Protein AF-A0A960XFH0-F1 (afdb_monomer)

Foldseek 3Di:
DPPDDLVNLCVVVVHDSVLLVCLVVVNPVHDPVRSVSSVVSNVVD

Radius of gyration: 9.72 Å; Cα contacts (8 Å, |Δi|>4): 32; chains: 1; bounding box: 18×28×19 Å

Sequence (45 aa):
MPRVTLKAIAERLGYSKNTISLALRNNPQIPEATRNKIKKTAEEM

Mean predicted aligned error: 4.18 Å

Structure (mmCIF, N/CA/C/O backbone):
data_AF-A0A960XFH0-F1
#
_entry.id   AF-A0A960XFH0-F1
#
loop_
_atom_site.group_PDB
_atom_site.id
_atom_site.type_symbol
_atom_site.label_atom_id
_atom_site.label_alt_id
_atom_site.label_comp_id
_atom_site.label_asym_id
_atom_site.label_entity_id
_atom_site.label_seq_id
_atom_site.pdbx_PDB_ins_code
_atom_site.Cartn_x
_atom_site.Cartn_y
_atom_site.Cartn_z
_atom_site.occupancy
_atom_site.B_iso_or_equiv
_atom_site.auth_seq_id
_atom_site.auth_comp_id
_atom_site.auth_asym_id
_atom_site.auth_atom_id
_atom_site.pdbx_PDB_model_num
ATOM 1 N N . MET A 1 1 ? 9.419 -18.172 5.781 1.00 50.12 1 MET A N 1
ATOM 2 C CA . MET A 1 1 ? 8.970 -16.788 6.053 1.00 50.12 1 MET A CA 1
ATOM 3 C C . MET A 1 1 ? 7.811 -16.479 5.124 1.00 50.12 1 MET A C 1
ATOM 5 O O . MET A 1 1 ? 7.989 -16.673 3.922 1.00 50.12 1 MET A O 1
ATOM 9 N N . PRO A 1 2 ? 6.631 -16.085 5.626 1.00 53.06 2 PRO A N 1
ATOM 10 C CA . PRO A 1 2 ? 5.565 -15.626 4.747 1.00 53.06 2 PRO A CA 1
ATOM 11 C C . PRO A 1 2 ? 6.083 -14.378 4.028 1.00 53.06 2 PRO A C 1
ATOM 13 O O . PRO A 1 2 ? 6.429 -13.387 4.659 1.00 53.06 2 PRO A O 1
ATOM 16 N N . ARG A 1 3 ? 6.246 -14.450 2.704 1.00 69.38 3 ARG A N 1
ATOM 17 C CA . ARG A 1 3 ? 6.615 -13.271 1.918 1.00 69.38 3 ARG A CA 1
ATOM 18 C C . ARG A 1 3 ? 5.426 -12.324 1.948 1.00 69.38 3 ARG A C 1
ATOM 20 O O . ARG A 1 3 ? 4.365 -12.677 1.433 1.00 69.38 3 ARG A O 1
ATOM 27 N N . VAL A 1 4 ? 5.609 -11.131 2.499 1.00 75.31 4 VAL A N 1
ATOM 28 C CA . VAL A 1 4 ? 4.654 -10.041 2.310 1.00 75.31 4 VAL A CA 1
ATOM 29 C C . VAL A 1 4 ? 4.507 -9.818 0.817 1.00 75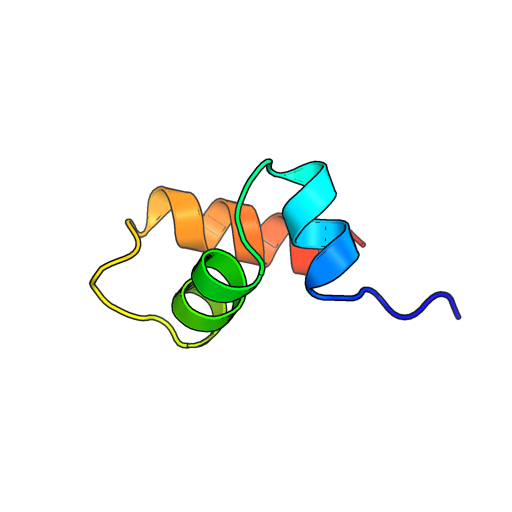.31 4 VAL A C 1
ATOM 31 O O . VAL A 1 4 ? 5.470 -9.517 0.110 1.00 75.31 4 VAL A O 1
ATOM 34 N N . THR A 1 5 ? 3.302 -10.037 0.310 1.00 85.19 5 THR A N 1
ATOM 35 C CA . THR A 1 5 ? 3.005 -9.807 -1.099 1.00 85.19 5 THR A CA 1
ATOM 36 C C . THR A 1 5 ? 2.279 -8.484 -1.254 1.00 85.19 5 THR A C 1
ATOM 38 O O . THR A 1 5 ? 1.495 -8.079 -0.398 1.00 85.19 5 THR A O 1
ATOM 41 N N . LEU A 1 6 ? 2.456 -7.847 -2.413 1.00 85.88 6 LEU A N 1
ATOM 42 C CA . LEU A 1 6 ? 1.658 -6.681 -2.805 1.00 85.88 6 LEU A CA 1
ATOM 43 C C . LEU A 1 6 ? 0.152 -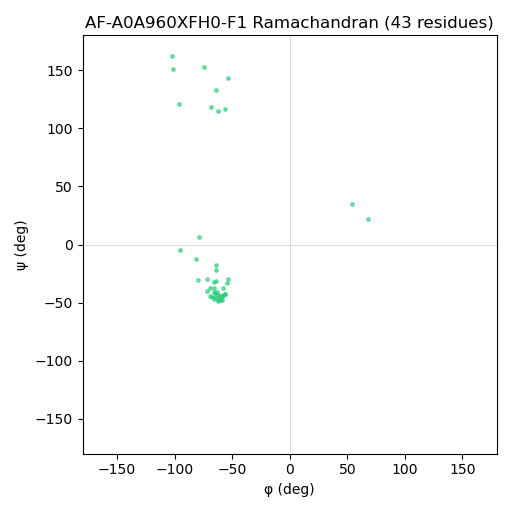6.970 -2.720 1.00 85.88 6 LEU A C 1
ATOM 45 O O . LEU A 1 6 ? -0.631 -6.067 -2.453 1.00 85.88 6 LEU A O 1
ATOM 49 N N . LYS A 1 7 ? -0.247 -8.235 -2.928 1.00 86.88 7 LYS A N 1
ATOM 50 C CA . LYS A 1 7 ? -1.629 -8.693 -2.773 1.00 86.88 7 LYS A CA 1
ATOM 51 C C . LYS A 1 7 ? -2.094 -8.612 -1.313 1.00 86.88 7 LYS A C 1
ATOM 53 O O . LYS A 1 7 ? -3.156 -8.058 -1.078 1.00 86.88 7 LYS A O 1
ATOM 58 N N . ALA A 1 8 ? -1.291 -9.083 -0.359 1.00 88.25 8 ALA A N 1
ATOM 59 C CA . ALA A 1 8 ? -1.642 -9.038 1.060 1.00 88.25 8 ALA A CA 1
ATOM 60 C C . ALA A 1 8 ? -1.814 -7.597 1.568 1.00 88.25 8 ALA A C 1
ATOM 62 O O . ALA A 1 8 ? -2.788 -7.287 2.250 1.00 88.25 8 ALA A O 1
ATOM 63 N N . ILE A 1 9 ? -0.912 -6.691 1.175 1.00 87.88 9 ILE A N 1
ATOM 64 C CA . ILE A 1 9 ? -1.015 -5.270 1.539 1.00 87.88 9 ILE A CA 1
ATOM 65 C C . ILE A 1 9 ? -2.254 -4.638 0.869 1.00 87.88 9 ILE A C 1
ATOM 67 O O . ILE A 1 9 ? -2.943 -3.826 1.484 1.00 87.88 9 ILE A O 1
ATOM 71 N N . ALA A 1 10 ? -2.569 -5.035 -0.371 1.00 89.81 10 ALA A N 1
ATOM 72 C CA . ALA A 1 10 ? -3.752 -4.579 -1.112 1.00 89.81 10 ALA A CA 1
ATOM 73 C C . ALA A 1 10 ? -5.043 -4.993 -0.411 1.00 89.81 10 ALA A C 1
ATOM 75 O O . ALA A 1 10 ? -5.904 -4.151 -0.174 1.00 89.81 10 ALA A O 1
ATOM 76 N N . GLU A 1 11 ? -5.141 -6.261 -0.020 1.00 89.88 11 GLU A N 1
ATOM 77 C CA . GLU A 1 11 ? -6.284 -6.804 0.715 1.00 89.88 11 GLU A CA 1
ATOM 78 C C . GLU A 1 11 ? -6.432 -6.134 2.086 1.00 89.88 11 GLU A C 1
ATOM 80 O O . GLU A 1 11 ? -7.539 -5.766 2.469 1.00 89.88 11 GLU A O 1
ATOM 85 N N . ARG A 1 12 ? -5.323 -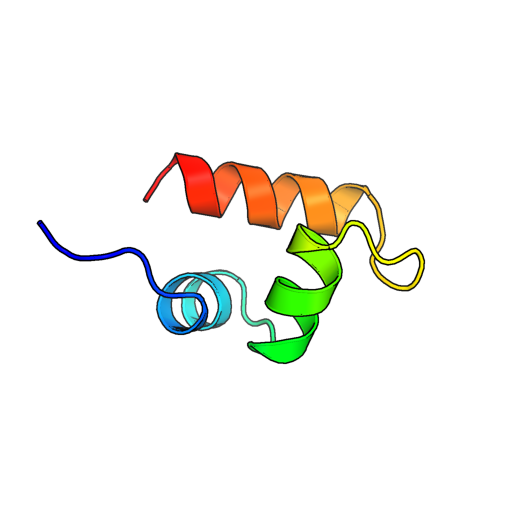5.88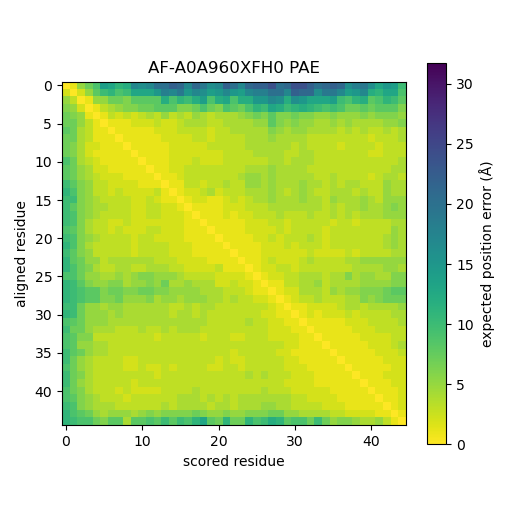1 2.792 1.00 89.19 12 ARG A N 1
ATOM 86 C CA . ARG A 1 12 ? -5.345 -5.244 4.116 1.00 89.19 12 ARG A CA 1
ATOM 87 C C . ARG A 1 12 ? -5.760 -3.774 4.078 1.00 89.19 12 ARG A C 1
ATOM 89 O O . ARG A 1 12 ? -6.437 -3.311 4.991 1.00 89.19 12 ARG A O 1
ATOM 96 N N . LEU A 1 13 ? -5.340 -3.037 3.052 1.00 88.19 13 LEU A N 1
ATOM 97 C CA . LEU A 1 13 ? -5.641 -1.610 2.912 1.00 88.19 13 LEU A CA 1
ATOM 98 C C . LEU A 1 13 ? -6.870 -1.325 2.037 1.00 88.19 13 LEU A C 1
ATOM 100 O O . LEU A 1 13 ? -7.254 -0.165 1.906 1.00 88.19 13 LEU A O 1
ATOM 104 N N . GLY A 1 14 ? -7.470 -2.349 1.425 1.00 88.56 14 GLY A N 1
ATOM 105 C CA . GLY A 1 14 ? -8.591 -2.194 0.495 1.00 88.56 14 GLY A CA 1
ATOM 106 C C . GLY A 1 14 ? -8.210 -1.508 -0.822 1.00 88.56 14 GLY A C 1
ATOM 107 O O . GLY A 1 14 ? -9.066 -0.940 -1.495 1.00 88.56 14 GLY A O 1
ATOM 108 N N . TYR A 1 15 ? -6.929 -1.531 -1.197 1.00 89.38 15 TYR A N 1
ATOM 109 C CA . TYR A 1 15 ? -6.439 -0.934 -2.440 1.00 89.38 15 TYR A CA 1
ATOM 110 C C . TYR A 1 15 ? -6.179 -1.987 -3.511 1.00 89.38 15 TYR A C 1
ATOM 112 O O . TYR A 1 15 ? -6.000 -3.169 -3.235 1.00 89.38 15 TYR A O 1
ATOM 120 N N . SER A 1 16 ? -6.083 -1.550 -4.766 1.00 89.50 16 SER A N 1
ATOM 121 C CA . SER A 1 16 ? -5.633 -2.435 -5.836 1.00 89.50 16 SER A CA 1
ATOM 122 C C . SER A 1 16 ? -4.119 -2.671 -5.759 1.00 89.50 16 SER A C 1
ATOM 124 O O . SER A 1 16 ? -3.348 -1.801 -5.342 1.00 89.50 16 SER A O 1
ATOM 126 N N . LYS A 1 17 ? -3.659 -3.823 -6.261 1.00 90.00 17 LYS A N 1
ATOM 127 C CA . LYS A 1 17 ? -2.219 -4.114 -6.418 1.00 90.00 17 LYS A CA 1
ATOM 128 C C . LYS A 1 17 ? -1.501 -3.023 -7.225 1.00 90.00 17 LYS A C 1
ATOM 130 O O . LYS A 1 17 ? -0.341 -2.719 -6.960 1.00 90.00 17 LYS A O 1
ATOM 135 N N . ASN A 1 18 ? -2.207 -2.418 -8.184 1.00 89.94 18 ASN A N 1
ATOM 136 C CA . ASN A 1 18 ? -1.689 -1.341 -9.019 1.00 89.94 18 ASN A CA 1
ATOM 137 C C . ASN A 1 18 ? -1.448 -0.071 -8.195 1.00 89.94 18 ASN A C 1
ATOM 139 O O . ASN A 1 18 ? -0.373 0.513 -8.276 1.00 89.94 18 ASN A O 1
ATOM 143 N N . THR A 1 19 ? -2.402 0.298 -7.337 1.00 89.50 19 THR A N 1
ATOM 144 C CA . THR A 1 19 ? -2.286 1.423 -6.395 1.00 89.50 19 THR A CA 1
ATOM 145 C C . THR A 1 19 ? -1.066 1.258 -5.493 1.00 89.50 19 THR A C 1
ATOM 147 O O . THR A 1 19 ? -0.311 2.206 -5.308 1.00 89.50 19 THR A O 1
ATOM 150 N N . ILE A 1 20 ? -0.816 0.046 -4.991 1.00 89.94 20 ILE A N 1
ATOM 151 C CA . ILE A 1 20 ? 0.363 -0.241 -4.162 1.00 89.94 20 ILE A CA 1
ATOM 152 C C . ILE A 1 20 ? 1.650 -0.174 -4.974 1.00 89.94 20 ILE A C 1
ATOM 154 O O . ILE A 1 20 ? 2.611 0.444 -4.528 1.00 89.94 20 ILE A O 1
ATOM 158 N N . SER A 1 21 ? 1.674 -0.747 -6.177 1.00 87.62 21 SER A N 1
ATOM 159 C CA . SER A 1 21 ? 2.834 -0.647 -7.068 1.00 87.62 21 SER A CA 1
ATOM 160 C C . SER A 1 21 ? 3.171 0.814 -7.387 1.00 87.62 21 SER A C 1
ATOM 162 O O . SER A 1 21 ? 4.331 1.215 -7.319 1.00 87.62 21 SER A O 1
ATOM 164 N N . LEU A 1 22 ? 2.161 1.639 -7.673 1.00 89.94 22 LEU A N 1
ATOM 165 C CA . LEU A 1 22 ? 2.322 3.075 -7.906 1.00 89.94 22 LEU A CA 1
ATOM 166 C C . LEU A 1 22 ? 2.795 3.804 -6.641 1.00 89.94 22 LEU A C 1
ATOM 168 O O . LEU A 1 22 ? 3.688 4.647 -6.718 1.00 89.94 22 LEU A O 1
ATOM 172 N N . ALA A 1 23 ? 2.254 3.450 -5.476 1.00 90.00 23 ALA A N 1
ATOM 173 C CA . ALA A 1 23 ? 2.627 4.045 -4.199 1.00 90.00 23 ALA A CA 1
ATOM 174 C C . ALA A 1 23 ? 4.084 3.740 -3.822 1.00 90.00 23 ALA A C 1
ATOM 176 O O . ALA A 1 23 ? 4.825 4.649 -3.448 1.00 90.00 23 ALA A O 1
ATOM 177 N N . LEU A 1 24 ? 4.519 2.487 -3.980 1.00 83.50 24 LEU A N 1
ATOM 178 C CA . LEU A 1 24 ? 5.901 2.066 -3.734 1.00 83.50 24 LEU A CA 1
ATOM 179 C C . LEU A 1 24 ? 6.886 2.738 -4.698 1.00 83.50 24 LEU A C 1
ATOM 181 O O . LEU A 1 24 ? 8.006 3.053 -4.309 1.00 83.50 24 LEU A O 1
ATOM 185 N N . ARG A 1 25 ? 6.451 3.036 -5.928 1.00 87.62 25 ARG A N 1
ATOM 186 C CA . ARG A 1 25 ? 7.219 3.804 -6.924 1.00 87.62 25 ARG A CA 1
ATOM 187 C C . ARG A 1 25 ? 7.200 5.320 -6.691 1.00 87.62 25 ARG A C 1
ATOM 189 O O . ARG A 1 25 ? 7.687 6.057 -7.539 1.00 87.62 25 ARG A O 1
ATOM 196 N N . ASN A 1 26 ? 6.634 5.798 -5.579 1.00 83.38 26 ASN A N 1
ATOM 197 C CA . ASN A 1 26 ? 6.453 7.223 -5.288 1.00 83.38 26 ASN A CA 1
ATOM 198 C C . ASN A 1 26 ? 5.709 7.992 -6.401 1.00 83.38 26 ASN A C 1
ATOM 200 O O . ASN A 1 26 ? 6.001 9.159 -6.648 1.00 83.38 26 ASN A O 1
ATOM 204 N N . ASN A 1 27 ? 4.746 7.353 -7.074 1.00 87.06 27 ASN A N 1
ATOM 205 C CA . ASN A 1 27 ? 4.000 8.002 -8.148 1.00 87.06 27 ASN A CA 1
ATOM 206 C C . ASN A 1 27 ? 3.172 9.192 -7.604 1.00 87.06 27 ASN A C 1
ATOM 208 O O . ASN A 1 27 ? 2.456 9.018 -6.610 1.00 87.06 27 ASN A O 1
ATOM 212 N N . PRO A 1 28 ? 3.220 10.372 -8.253 1.00 86.12 28 PRO A N 1
ATOM 213 C CA . PRO A 1 28 ? 2.501 11.568 -7.811 1.00 86.12 28 PRO A CA 1
ATOM 214 C C . PRO A 1 28 ? 0.969 11.440 -7.838 1.00 86.12 28 PRO A C 1
ATOM 216 O O . PRO A 1 28 ? 0.303 12.198 -7.142 1.00 86.12 28 PRO A O 1
ATOM 219 N N . GLN A 1 29 ? 0.391 10.46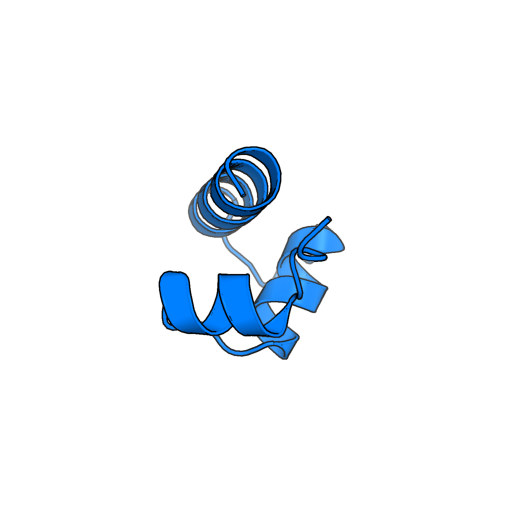7 -8.558 1.00 87.88 29 GLN A N 1
ATOM 220 C CA . GLN A 1 29 ? -1.051 10.176 -8.484 1.00 87.88 29 GLN A CA 1
ATOM 221 C C . GLN A 1 29 ? -1.501 9.678 -7.105 1.00 87.88 29 GLN A C 1
ATOM 223 O O . GLN A 1 29 ? -2.687 9.749 -6.791 1.00 87.88 29 GLN A O 1
ATOM 228 N N . ILE A 1 30 ? -0.588 9.144 -6.287 1.00 87.94 30 ILE A N 1
ATOM 229 C CA . ILE A 1 30 ? -0.922 8.636 -4.958 1.00 87.94 30 ILE A CA 1
ATOM 230 C C . ILE A 1 30 ? -0.615 9.730 -3.923 1.00 87.94 30 ILE A C 1
ATOM 232 O O . ILE A 1 30 ? 0.554 10.119 -3.778 1.00 87.94 30 ILE A O 1
ATOM 236 N N . PRO A 1 31 ? -1.613 10.175 -3.138 1.00 89.75 31 PRO A N 1
ATOM 237 C CA . PRO A 1 31 ? -1.391 11.109 -2.042 1.00 89.75 31 PRO A CA 1
ATOM 238 C C . PRO A 1 31 ? -0.304 10.609 -1.089 1.00 89.75 31 PRO A C 1
ATOM 240 O O . PRO A 1 31 ? -0.213 9.409 -0.805 1.00 89.75 31 PRO A O 1
ATOM 243 N N . GLU A 1 32 ? 0.511 11.518 -0.558 1.00 89.06 32 GLU A N 1
ATOM 244 C CA . GLU A 1 32 ? 1.583 11.157 0.380 1.00 89.06 32 GLU A CA 1
ATOM 245 C C . GLU A 1 32 ? 1.050 10.431 1.618 1.00 89.06 32 GLU A C 1
ATOM 247 O O . GLU A 1 32 ? 1.637 9.441 2.051 1.00 89.06 32 GLU A O 1
ATOM 252 N N . ALA A 1 33 ? -0.122 10.834 2.119 1.00 89.62 33 ALA A N 1
ATOM 253 C CA . ALA A 1 33 ? -0.803 10.154 3.220 1.00 89.62 33 ALA A CA 1
ATOM 254 C C . ALA A 1 33 ? -1.057 8.662 2.921 1.00 89.62 33 ALA A C 1
ATOM 256 O O . ALA A 1 33 ? -0.825 7.800 3.771 1.00 89.62 33 ALA A O 1
ATOM 257 N N . THR A 1 34 ? -1.487 8.343 1.697 1.00 89.06 34 THR A N 1
ATOM 258 C CA . THR A 1 34 ? -1.732 6.964 1.254 1.00 89.06 34 THR A CA 1
ATOM 259 C C . THR A 1 34 ? -0.422 6.202 1.065 1.00 89.06 34 THR A C 1
ATOM 261 O O . THR A 1 34 ? -0.321 5.053 1.492 1.00 89.06 34 THR A O 1
ATOM 264 N N . ARG A 1 35 ? 0.613 6.845 0.507 1.00 89.44 35 ARG A N 1
ATOM 265 C CA . ARG A 1 35 ? 1.965 6.266 0.398 1.00 89.44 35 ARG A CA 1
ATOM 266 C C . ARG A 1 35 ? 2.553 5.908 1.756 1.00 89.44 35 ARG A C 1
ATOM 268 O O . ARG A 1 35 ? 3.063 4.802 1.904 1.00 89.44 35 ARG A O 1
ATOM 275 N N . ASN A 1 36 ? 2.436 6.796 2.738 1.00 90.62 36 ASN A N 1
ATOM 276 C CA . ASN A 1 36 ? 2.925 6.547 4.090 1.00 90.62 36 ASN A CA 1
ATOM 277 C C . ASN A 1 36 ? 2.176 5.398 4.763 1.00 90.62 36 ASN A C 1
ATOM 279 O O . ASN A 1 36 ? 2.819 4.538 5.356 1.00 90.62 36 ASN A O 1
ATOM 283 N N . LYS A 1 37 ? 0.845 5.312 4.611 1.00 90.44 37 LYS A N 1
ATOM 284 C CA . LYS A 1 37 ? 0.083 4.147 5.093 1.00 90.44 37 LYS A CA 1
ATOM 285 C C . LYS A 1 37 ? 0.573 2.846 4.454 1.00 90.44 37 LYS A C 1
ATOM 287 O O . LYS A 1 37 ? 0.835 1.891 5.173 1.00 90.44 37 LYS A O 1
ATOM 292 N N . ILE A 1 38 ? 0.739 2.826 3.129 1.00 88.75 38 ILE A N 1
ATOM 293 C CA . ILE A 1 38 ? 1.194 1.640 2.388 1.00 88.75 38 ILE A 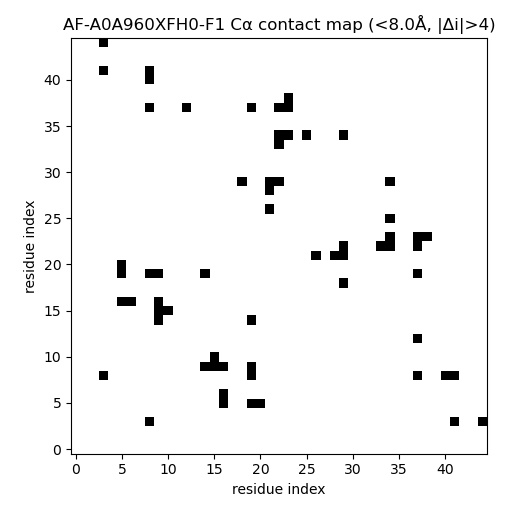CA 1
ATOM 294 C C . ILE A 1 38 ? 2.602 1.219 2.815 1.00 88.75 38 ILE A C 1
ATOM 296 O O . ILE A 1 38 ? 2.809 0.040 3.081 1.00 88.75 38 ILE A O 1
ATOM 300 N N . LYS A 1 39 ? 3.550 2.161 2.912 1.00 85.81 39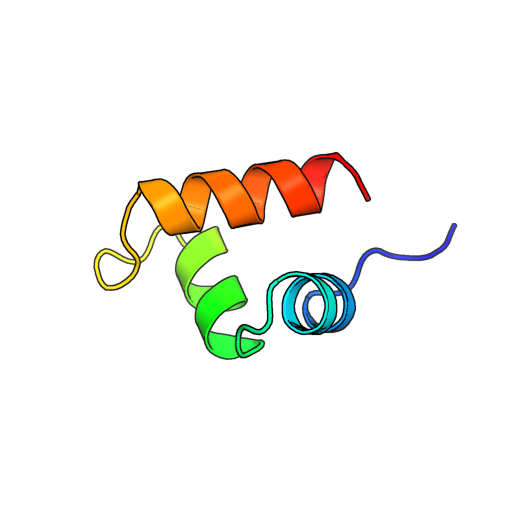 LYS A N 1
ATOM 301 C CA . LYS A 1 39 ? 4.922 1.885 3.370 1.00 85.81 39 LYS A CA 1
ATOM 302 C C . LYS A 1 3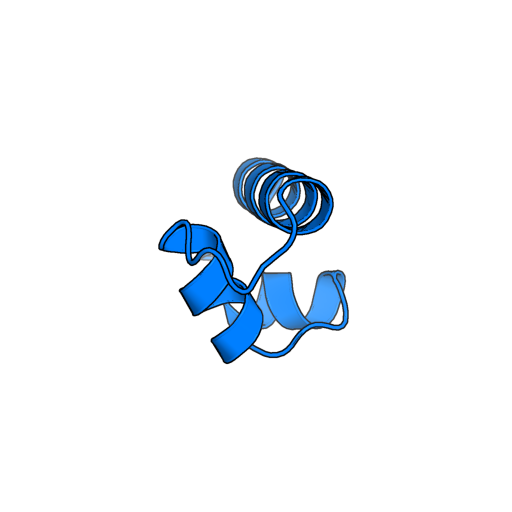9 ? 4.934 1.338 4.793 1.00 85.81 39 LYS A C 1
ATOM 304 O O . LYS A 1 39 ? 5.492 0.275 5.012 1.00 85.81 39 LYS A O 1
ATOM 309 N N . LYS A 1 40 ? 4.208 1.982 5.709 1.00 89.62 40 LYS A N 1
ATOM 310 C CA . LYS A 1 40 ? 4.114 1.542 7.103 1.00 89.62 40 LYS A CA 1
ATOM 311 C C . LYS A 1 40 ? 3.523 0.135 7.223 1.00 89.62 40 LYS A C 1
ATOM 313 O O . LYS A 1 40 ? 4.077 -0.708 7.909 1.00 89.62 40 LYS A O 1
ATOM 318 N N . THR A 1 41 ? 2.451 -0.155 6.482 1.00 88.38 41 THR A N 1
ATOM 319 C CA . THR A 1 41 ? 1.869 -1.508 6.438 1.00 88.38 41 THR A CA 1
ATOM 320 C C . THR A 1 41 ? 2.808 -2.531 5.796 1.00 88.38 41 THR A C 1
ATOM 322 O O . THR A 1 41 ? 2.776 -3.691 6.186 1.00 88.38 41 THR A O 1
ATOM 325 N N . ALA A 1 42 ? 3.625 -2.125 4.819 1.00 85.06 42 ALA A N 1
ATOM 326 C CA . ALA A 1 42 ? 4.633 -2.985 4.207 1.00 85.06 42 ALA A CA 1
ATOM 327 C C . ALA A 1 42 ? 5.828 -3.262 5.135 1.00 85.06 42 ALA A C 1
ATOM 329 O O . ALA A 1 42 ? 6.432 -4.317 5.007 1.00 85.06 42 ALA A O 1
ATOM 330 N N . GLU A 1 43 ? 6.164 -2.333 6.036 1.00 85.25 43 GLU A N 1
ATOM 331 C CA . GLU A 1 43 ? 7.193 -2.505 7.074 1.00 85.25 43 GLU A CA 1
ATOM 332 C C . GLU A 1 43 ? 6.691 -3.310 8.285 1.00 85.25 43 GLU A C 1
ATOM 334 O O . GLU A 1 43 ? 7.479 -3.988 8.935 1.00 85.25 43 GLU A O 1
ATOM 339 N N . GLU A 1 44 ? 5.395 -3.236 8.606 1.00 84.19 44 GLU A N 1
ATOM 340 C CA . GLU A 1 44 ? 4.779 -3.957 9.734 1.00 84.19 44 GLU A CA 1
ATOM 341 C C . GLU A 1 44 ? 4.425 -5.427 9.437 1.00 84.19 44 GLU A C 1
ATOM 343 O O . GLU A 1 44 ? 4.056 -6.154 10.362 1.00 84.19 44 GLU A O 1
ATOM 348 N N . MET A 1 45 ? 4.458 -5.859 8.173 1.00 77.75 45 MET A N 1
ATOM 349 C CA . MET A 1 45 ? 4.155 -7.239 7.754 1.00 77.75 45 MET A CA 1
ATOM 350 C C . MET A 1 45 ? 5.431 -7.987 7.384 1.0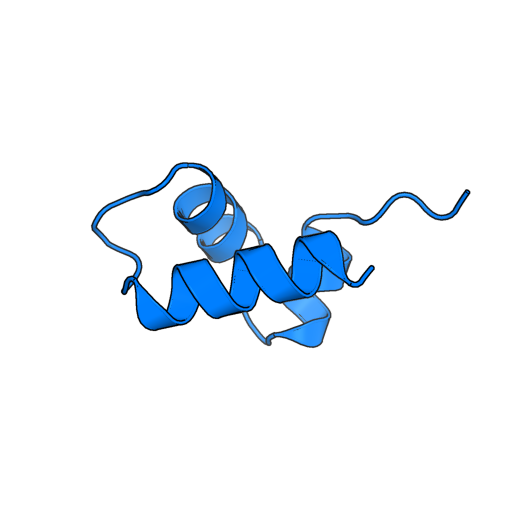0 77.75 45 MET A C 1
ATOM 352 O O . MET A 1 45 ? 5.396 -9.236 7.471 1.00 77.75 45 MET A O 1
#

Secondary structure (DSSP, 8-state):
--PPPHHHHHHHHT--HHHHHHHHTT-TTS-HHHHHHHHHHHHH-

Solvent-accessible surface area (backbone atoms only — not comparable to full-atom values): 2744 Å² total; per-residue (Å²): 128,84,73,78,41,65,58,56,55,14,66,74,70,75,46,50,53,63,59,51,55,38,30,77,67,66,36,84,89,46,54,67,73,58,33,50,53,53,51,51,53,63,72,76,89

pLDDT: mean 85.55, std 8.37, range [50.12, 90.62]

Nearest PDB structures (foldseek):
  7ce1-assembly1_B  TM=9.402E-01  e=4.291E-02  Agrobacterium tumefaciens A6
  2hsg-assembly1_A  TM=8.870E-01  e=3.127E-02  Priestia megaterium
  7e5w-assembly2_C  TM=8.795E-01  e=1.259E-01  Staphylococcus aureus subsp. aureus N315
  2kei-assembly1_A  TM=8.647E-01  e=1.522E-01  Escherichia coli K-12
  1cjg-assembly1_B  TM=7.434E-01  e=1.728E-01  Escherichia coli